Protein AF-A0A0B1NZA9-F1 (afdb_monomer_lite)

Organism: Uncinula necator (NCBI:txid52586)

Structure (mmCIF, N/CA/C/O backbone):
data_AF-A0A0B1NZA9-F1
#
_entry.id   AF-A0A0B1NZA9-F1
#
loop_
_atom_site.group_PDB
_atom_site.id
_atom_site.type_symbol
_atom_site.label_atom_id
_atom_site.label_alt_id
_atom_site.label_comp_id
_atom_site.label_asym_id
_atom_site.label_entity_id
_atom_site.label_seq_id
_atom_site.pdbx_PDB_ins_code
_atom_site.Cartn_x
_atom_site.Cartn_y
_atom_site.Cartn_z
_atom_site.occupancy
_atom_site.B_iso_or_equiv
_atom_site.auth_seq_id
_atom_site.auth_comp_id
_atom_site.auth_asym_id
_atom_site.auth_atom_id
_atom_site.pdbx_PDB_model_num
ATOM 1 N N . MET A 1 1 ? -17.553 8.153 -16.678 1.00 38.78 1 MET A N 1
ATOM 2 C CA . MET A 1 1 ? -16.500 8.214 -17.715 1.00 38.78 1 MET A CA 1
ATOM 3 C C . MET A 1 1 ? -15.177 7.854 -17.042 1.00 38.78 1 MET A C 1
ATOM 5 O O . MET A 1 1 ? -14.597 8.693 -16.371 1.00 38.78 1 MET A O 1
ATOM 9 N N . PHE A 1 2 ? -14.764 6.583 -17.078 1.00 38.44 2 PHE A N 1
ATOM 10 C CA . PHE A 1 2 ? -13.513 6.152 -16.441 1.00 38.44 2 PHE A CA 1
ATOM 11 C C . PHE A 1 2 ? -12.351 6.453 -17.389 1.00 38.44 2 PHE A C 1
ATOM 13 O O . PHE A 1 2 ? -12.259 5.856 -18.462 1.00 38.44 2 PHE A O 1
ATOM 20 N N . LEU A 1 3 ? -11.481 7.394 -17.015 1.00 40.50 3 LEU A N 1
ATOM 21 C CA . LEU A 1 3 ? -10.228 7.644 -17.723 1.00 40.50 3 LEU A CA 1
ATOM 22 C C . LEU A 1 3 ? -9.367 6.379 -17.617 1.00 40.50 3 LEU A C 1
ATOM 24 O O . LEU A 1 3 ? -8.750 6.119 -16.586 1.00 40.50 3 LEU A O 1
ATOM 28 N N . ARG A 1 4 ? -9.338 5.568 -18.682 1.00 42.44 4 ARG A N 1
ATOM 29 C CA . ARG A 1 4 ? -8.320 4.528 -18.858 1.00 42.44 4 ARG A CA 1
ATOM 30 C C . ARG A 1 4 ? -6.988 5.241 -19.053 1.00 42.44 4 ARG A C 1
ATOM 32 O O . ARG A 1 4 ? -6.626 5.579 -20.177 1.00 42.44 4 ARG A O 1
ATOM 39 N N . ILE A 1 5 ? -6.284 5.495 -17.954 1.00 49.34 5 ILE A N 1
ATOM 40 C CA . ILE A 1 5 ? -4.896 5.946 -17.980 1.00 49.34 5 ILE A CA 1
ATOM 41 C C . ILE A 1 5 ? -4.103 4.801 -18.614 1.00 49.34 5 ILE A C 1
ATOM 43 O O . ILE A 1 5 ? -3.803 3.797 -17.970 1.00 49.34 5 ILE A O 1
ATOM 47 N N . ARG A 1 6 ? -3.835 4.904 -19.919 1.00 46.88 6 ARG A N 1
ATOM 48 C CA . ARG A 1 6 ? -2.904 4.011 -20.603 1.00 46.88 6 ARG A CA 1
ATOM 49 C C . ARG A 1 6 ? -1.506 4.420 -20.160 1.00 46.88 6 ARG A C 1
ATOM 51 O O . ARG A 1 6 ? -0.883 5.270 -20.787 1.00 46.88 6 ARG A O 1
ATOM 58 N N . LEU A 1 7 ? -1.041 3.844 -19.052 1.00 55.03 7 LEU A N 1
ATOM 59 C CA . LEU A 1 7 ? 0.384 3.842 -18.740 1.00 55.03 7 LEU A CA 1
ATOM 60 C C . LEU A 1 7 ? 1.122 3.271 -19.964 1.00 55.03 7 LEU A C 1
ATOM 62 O O . LEU A 1 7 ? 0.642 2.279 -20.525 1.00 55.03 7 LEU A O 1
ATOM 66 N N . PRO A 1 8 ? 2.233 3.879 -20.414 1.00 51.06 8 PRO A N 1
ATOM 67 C CA . PRO A 1 8 ? 3.028 3.355 -21.518 1.00 51.06 8 PRO A CA 1
ATOM 68 C C . PRO A 1 8 ? 3.387 1.888 -21.240 1.00 51.06 8 PRO A C 1
ATOM 70 O O . PRO A 1 8 ? 4.223 1.591 -20.392 1.00 51.06 8 PRO A O 1
ATOM 73 N N . GLN A 1 9 ? 2.734 0.951 -21.933 1.00 53.03 9 GLN A N 1
ATOM 74 C CA . GLN A 1 9 ? 2.851 -0.493 -21.669 1.00 53.03 9 GLN A CA 1
ATOM 75 C C . GLN A 1 9 ? 4.196 -1.090 -22.122 1.00 53.03 9 GLN A C 1
ATOM 77 O O . GLN A 1 9 ? 4.374 -2.304 -22.106 1.00 53.03 9 GLN A O 1
ATOM 82 N N . HIS A 1 10 ? 5.143 -0.261 -22.563 1.00 45.56 10 HIS A N 1
ATOM 83 C CA . HIS A 1 10 ? 6.188 -0.713 -23.474 1.00 45.56 10 HIS A CA 1
ATOM 84 C C . HIS A 1 10 ? 7.533 -1.105 -22.864 1.00 45.56 10 HIS A C 1
ATOM 86 O O . HIS A 1 10 ? 8.393 -1.508 -23.637 1.00 45.56 10 HIS A O 1
ATOM 92 N N . ILE A 1 11 ? 7.766 -1.020 -21.546 1.00 53.03 11 ILE A N 1
ATOM 93 C CA . ILE A 1 11 ? 9.163 -1.135 -21.063 1.00 53.03 11 ILE A CA 1
ATOM 94 C C . ILE A 1 11 ? 9.415 -2.224 -20.009 1.00 53.03 11 ILE A C 1
ATOM 96 O O . ILE A 1 11 ? 10.538 -2.702 -19.917 1.00 53.03 11 ILE A O 1
ATOM 100 N N . PHE A 1 12 ? 8.421 -2.733 -19.276 1.00 53.41 12 PHE A N 1
ATOM 101 C CA . PHE A 1 12 ? 8.706 -3.731 -18.230 1.00 53.41 12 PHE A CA 1
ATOM 102 C C . PHE A 1 12 ? 7.659 -4.836 -18.211 1.00 53.41 12 PHE A C 1
ATOM 104 O O . PHE A 1 12 ? 6.758 -4.850 -17.377 1.00 53.41 12 PHE A O 1
ATOM 111 N N . ARG A 1 13 ? 7.772 -5.772 -19.158 1.00 55.62 13 ARG A N 1
ATOM 112 C CA . ARG A 1 13 ? 7.016 -7.026 -19.119 1.00 55.62 13 ARG A CA 1
ATOM 113 C C . ARG A 1 13 ? 7.671 -7.935 -18.077 1.00 55.62 13 ARG A C 1
ATOM 115 O O . ARG A 1 13 ? 8.438 -8.827 -18.417 1.00 55.62 13 ARG A O 1
ATOM 122 N N . VAL A 1 14 ? 7.438 -7.642 -16.801 1.00 60.47 14 VAL A N 1
ATOM 123 C CA . VAL A 1 14 ? 7.862 -8.524 -15.713 1.00 60.47 14 VAL A CA 1
ATOM 124 C C . VAL A 1 14 ? 7.039 -9.806 -15.825 1.00 60.47 14 VAL A C 1
ATOM 126 O O . VAL A 1 14 ? 5.811 -9.748 -15.864 1.00 60.47 14 VAL A O 1
ATOM 129 N N . SER A 1 15 ? 7.702 -10.960 -15.900 1.00 66.06 15 SER A N 1
ATOM 130 C CA . SER A 1 15 ? 7.058 -12.281 -15.946 1.00 66.06 15 SER A CA 1
ATOM 131 C C . SER A 1 15 ? 6.589 -12.729 -14.553 1.00 66.06 15 SER A C 1
ATOM 133 O O . SER A 1 15 ? 6.825 -13.866 -14.148 1.00 66.06 15 SER A O 1
ATOM 135 N N . ALA A 1 16 ? 5.972 -11.824 -13.797 1.00 72.81 16 ALA A N 1
ATOM 136 C CA . ALA A 1 16 ? 5.477 -12.117 -12.462 1.00 72.81 16 ALA A CA 1
ATOM 137 C C . ALA A 1 16 ? 4.044 -12.680 -12.522 1.00 72.81 16 ALA A C 1
ATOM 139 O O . ALA A 1 16 ? 3.272 -12.311 -13.416 1.00 72.81 16 ALA A O 1
ATOM 140 N N . PRO A 1 17 ? 3.669 -13.566 -11.582 1.00 79.38 17 PRO A N 1
ATOM 141 C CA . PRO A 1 17 ? 2.307 -14.039 -11.410 1.00 79.38 17 PRO A CA 1
ATOM 142 C C . PRO A 1 17 ? 1.325 -12.871 -11.280 1.00 79.38 17 PRO A C 1
ATOM 144 O O . PRO A 1 17 ? 1.615 -11.908 -10.567 1.00 79.38 17 PRO A O 1
ATOM 147 N N . PRO A 1 18 ? 0.153 -12.945 -11.928 1.00 81.19 18 PRO A N 1
ATOM 148 C CA . PRO A 1 18 ? -0.850 -11.900 -11.811 1.00 81.19 18 PRO A CA 1
ATOM 149 C C . PRO A 1 18 ? -1.317 -11.783 -10.357 1.00 81.19 18 PRO A C 1
ATOM 151 O O . PRO A 1 18 ? -1.727 -12.769 -9.745 1.00 81.19 18 PRO A O 1
ATOM 154 N N . MET A 1 19 ? -1.282 -10.567 -9.817 1.00 90.44 19 MET A N 1
ATOM 155 C CA . MET A 1 19 ? -1.807 -10.252 -8.489 1.00 90.44 19 MET A CA 1
ATOM 156 C C . MET A 1 19 ? -3.128 -9.487 -8.613 1.00 90.44 19 MET A C 1
ATOM 158 O O . MET A 1 19 ? -3.329 -8.722 -9.561 1.00 90.44 19 MET A O 1
ATOM 162 N N . LEU A 1 20 ? -4.041 -9.684 -7.658 1.00 91.81 20 LEU A N 1
ATOM 163 C CA . LEU A 1 20 ? -5.288 -8.926 -7.613 1.00 91.81 20 LEU A CA 1
ATOM 164 C C . LEU A 1 20 ? -4.980 -7.438 -7.354 1.00 91.81 20 LEU A C 1
ATOM 166 O O . LEU A 1 20 ? -4.254 -7.137 -6.403 1.00 91.81 20 LEU A O 1
ATOM 170 N N . PRO A 1 21 ? -5.530 -6.499 -8.148 1.00 94.94 21 PRO A N 1
ATOM 171 C CA . PRO A 1 21 ? -5.282 -5.086 -7.919 1.00 94.94 21 PRO A CA 1
ATOM 172 C C . PRO A 1 21 ? -5.820 -4.602 -6.568 1.00 94.94 21 PRO A C 1
ATOM 174 O O . PRO A 1 21 ? -6.957 -4.903 -6.204 1.00 94.94 21 PRO A O 1
ATOM 177 N N . TYR A 1 22 ? -5.037 -3.793 -5.856 1.00 95.44 22 TYR A N 1
ATOM 178 C CA . TYR A 1 22 ? -5.460 -3.187 -4.592 1.00 95.44 22 TYR A CA 1
ATOM 179 C C . TYR A 1 22 ? -6.478 -2.069 -4.824 1.00 95.44 22 TYR A C 1
ATOM 181 O O . TYR A 1 22 ? -6.191 -1.085 -5.506 1.00 95.44 22 TYR A O 1
ATOM 189 N N . ASP A 1 23 ? -7.671 -2.187 -4.247 1.00 92.75 23 ASP A N 1
ATOM 190 C CA . ASP A 1 23 ? -8.763 -1.232 -4.471 1.00 92.75 23 ASP A CA 1
ATOM 191 C C . ASP A 1 23 ? -8.652 0.055 -3.631 1.00 92.75 23 ASP A C 1
ATOM 193 O O . ASP A 1 23 ? -9.375 1.019 -3.895 1.00 92.75 23 ASP A O 1
ATOM 197 N N . GLY A 1 24 ? -7.719 0.112 -2.673 1.00 91.38 24 GLY A N 1
ATOM 198 C CA . GLY A 1 24 ? -7.493 1.280 -1.821 1.00 91.38 24 GLY A CA 1
ATOM 199 C C . GLY A 1 24 ? -8.233 1.251 -0.481 1.00 91.38 24 GLY A C 1
ATOM 200 O O . GLY A 1 24 ? -8.306 2.300 0.174 1.00 91.38 24 GLY A O 1
ATOM 201 N N . LYS A 1 25 ? -8.819 0.111 -0.091 1.00 90.06 25 LYS A N 1
ATOM 202 C CA . LYS A 1 25 ? -9.505 -0.060 1.198 1.00 90.06 25 LYS A CA 1
ATOM 203 C C . LYS A 1 25 ? -8.547 -0.531 2.291 1.00 90.06 25 LYS A C 1
ATOM 205 O O . LYS A 1 25 ? -7.682 -1.364 2.076 1.00 90.06 25 LYS A O 1
ATOM 210 N N . ALA A 1 26 ? -8.759 -0.065 3.51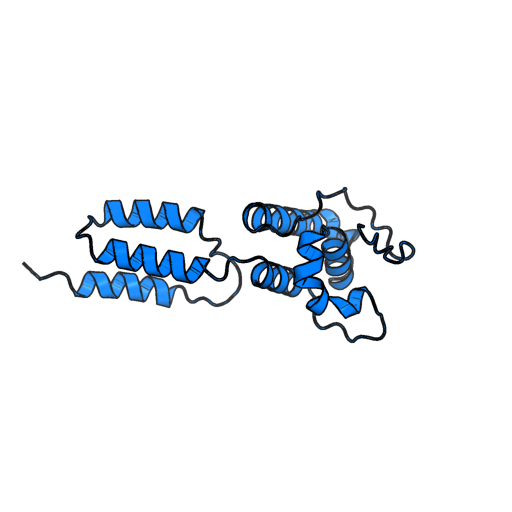8 1.00 87.69 26 ALA A N 1
ATOM 211 C CA . ALA A 1 26 ? -7.946 -0.512 4.649 1.00 87.69 26 ALA A CA 1
ATOM 212 C C . ALA A 1 26 ? -8.075 -2.030 4.909 1.00 87.69 26 ALA A C 1
ATOM 214 O O . ALA A 1 26 ? -7.090 -2.680 5.246 1.00 87.69 26 ALA A O 1
ATOM 215 N N . SER A 1 27 ? -9.260 -2.613 4.683 1.00 86.44 27 SER A N 1
ATOM 216 C CA . SER A 1 27 ? -9.555 -4.015 5.019 1.00 86.44 27 SER A CA 1
ATOM 217 C C . SER A 1 27 ? -8.746 -5.055 4.236 1.00 86.44 27 SER A C 1
ATOM 219 O O . SER A 1 27 ? -8.555 -6.162 4.725 1.00 86.44 27 SER A O 1
ATOM 221 N N . ASN A 1 28 ? -8.258 -4.730 3.035 1.00 90.38 28 ASN A N 1
ATOM 222 C CA . ASN A 1 28 ? -7.439 -5.629 2.209 1.00 90.38 28 ASN A CA 1
ATOM 223 C C . ASN A 1 28 ? -5.981 -5.161 2.062 1.00 90.38 28 ASN A C 1
ATOM 225 O O . ASN A 1 28 ? -5.184 -5.859 1.431 1.00 90.38 28 ASN A O 1
ATOM 229 N N . LEU A 1 29 ? -5.608 -4.029 2.672 1.00 90.50 29 LEU A N 1
ATOM 230 C CA . LEU A 1 29 ? -4.251 -3.482 2.624 1.00 90.50 29 LEU A CA 1
ATOM 231 C C . LEU A 1 29 ? -3.217 -4.483 3.149 1.00 90.50 29 LEU A C 1
ATOM 233 O O . LEU A 1 29 ? -2.191 -4.703 2.511 1.00 90.50 29 LEU A O 1
ATOM 237 N N . ARG A 1 30 ? -3.492 -5.115 4.298 1.00 88.75 30 ARG A N 1
ATOM 238 C CA . ARG A 1 30 ? -2.574 -6.081 4.919 1.00 88.75 30 ARG A CA 1
ATOM 239 C C . ARG A 1 30 ? -2.292 -7.255 3.986 1.00 88.75 30 ARG A C 1
ATOM 241 O O . ARG A 1 30 ? -1.134 -7.552 3.712 1.00 88.75 30 ARG A O 1
ATOM 248 N N . THR A 1 31 ? -3.348 -7.881 3.471 1.00 91.75 31 THR A N 1
ATOM 249 C CA . THR A 1 31 ? -3.243 -9.015 2.547 1.00 91.75 31 THR A CA 1
ATOM 250 C C . THR A 1 31 ? -2.451 -8.639 1.300 1.00 91.75 31 THR A C 1
ATOM 252 O O . THR A 1 31 ? -1.559 -9.385 0.907 1.00 91.75 31 THR A O 1
ATOM 255 N N . PHE A 1 32 ? -2.717 -7.466 0.722 1.00 94.62 32 PHE A N 1
ATOM 256 C CA . PHE A 1 32 ? -1.978 -6.964 -0.434 1.00 94.62 32 PHE A CA 1
ATOM 257 C C . PHE A 1 32 ? -0.482 -6.771 -0.138 1.00 94.62 32 PHE A C 1
ATOM 259 O O . PHE A 1 32 ? 0.363 -7.250 -0.893 1.00 94.62 32 PHE A O 1
ATOM 266 N N . CYS A 1 33 ? -0.138 -6.122 0.980 1.00 94.12 33 CYS A N 1
ATOM 267 C CA . CYS A 1 33 ? 1.254 -5.917 1.388 1.00 94.12 33 CYS A CA 1
ATOM 268 C C . CYS A 1 33 ? 1.992 -7.248 1.602 1.00 94.12 33 CYS A C 1
ATOM 270 O O . CYS A 1 33 ? 3.110 -7.407 1.116 1.00 94.12 33 CYS A O 1
ATOM 272 N N . SER A 1 34 ? 1.367 -8.216 2.282 1.00 93.50 34 SER A N 1
ATOM 273 C CA . SER A 1 34 ? 1.956 -9.543 2.497 1.00 93.50 34 SER A CA 1
ATOM 274 C C . SER A 1 34 ? 2.163 -10.302 1.185 1.00 93.50 34 SER A C 1
ATOM 276 O O . SER A 1 34 ? 3.218 -10.895 0.987 1.00 93.50 34 SER A O 1
ATOM 278 N N . GLN A 1 35 ? 1.196 -10.249 0.264 1.00 94.94 35 GLN A N 1
ATOM 279 C CA . GLN A 1 35 ? 1.326 -10.882 -1.052 1.00 94.94 35 GLN A CA 1
ATOM 280 C C . GLN A 1 35 ? 2.482 -10.287 -1.864 1.00 94.94 35 GLN A C 1
ATOM 282 O O . GLN A 1 35 ? 3.245 -11.043 -2.462 1.00 94.94 35 GLN A O 1
ATOM 287 N N . LEU A 1 36 ? 2.656 -8.960 -1.847 1.00 94.75 36 LEU A N 1
ATOM 288 C CA . LEU A 1 36 ? 3.786 -8.301 -2.507 1.00 94.75 36 LEU A CA 1
ATOM 289 C C . LEU A 1 36 ? 5.133 -8.728 -1.923 1.00 94.75 36 LEU A C 1
ATOM 291 O O . LEU A 1 36 ? 6.050 -9.041 -2.678 1.00 94.75 36 LEU A O 1
ATOM 295 N N . LEU A 1 37 ? 5.263 -8.721 -0.595 1.00 95.06 37 LEU A N 1
ATOM 296 C CA . LEU A 1 37 ? 6.521 -9.070 0.066 1.00 95.06 37 LEU A CA 1
ATOM 297 C C . LEU A 1 37 ? 6.905 -10.526 -0.197 1.00 95.06 37 LEU A C 1
ATOM 299 O O . LEU A 1 37 ? 8.036 -10.778 -0.607 1.00 95.06 37 LEU A O 1
ATOM 303 N N . ASN A 1 38 ? 5.950 -11.449 -0.061 1.00 94.19 38 ASN A N 1
ATOM 304 C CA . ASN A 1 38 ? 6.173 -12.860 -0.370 1.00 94.19 38 ASN A CA 1
ATOM 305 C C . ASN A 1 38 ? 6.578 -13.039 -1.839 1.00 94.19 38 ASN A C 1
ATOM 307 O O . ASN A 1 38 ? 7.555 -13.719 -2.132 1.00 94.19 38 ASN A O 1
ATOM 311 N N . LEU A 1 39 ? 5.901 -12.352 -2.766 1.00 94.00 39 LEU A N 1
ATOM 312 C CA . LEU A 1 39 ? 6.240 -12.407 -4.186 1.00 94.00 39 LEU A CA 1
ATOM 313 C C . LEU A 1 39 ? 7.677 -11.942 -4.463 1.00 9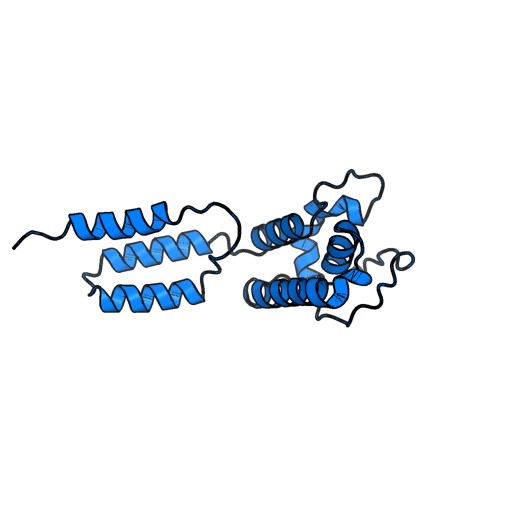4.00 39 LEU A C 1
ATOM 315 O O . LEU A 1 39 ? 8.390 -12.577 -5.238 1.00 94.00 39 LEU A O 1
ATOM 319 N N . PHE A 1 40 ? 8.110 -10.832 -3.862 1.00 93.94 40 PHE A N 1
ATOM 320 C CA . PHE A 1 40 ? 9.470 -10.329 -4.065 1.00 93.94 40 PHE A CA 1
ATOM 321 C C . PHE A 1 40 ? 10.531 -11.211 -3.416 1.00 93.94 40 PHE A C 1
ATOM 323 O O . PHE A 1 40 ? 11.640 -11.280 -3.940 1.00 93.94 40 PHE A O 1
ATOM 330 N N . GLN A 1 41 ? 10.198 -11.874 -2.310 1.00 92.50 41 GLN A N 1
ATOM 331 C CA . GLN A 1 41 ? 11.076 -12.838 -1.659 1.00 92.50 41 GLN A CA 1
ATOM 332 C C . GLN A 1 41 ? 11.245 -14.102 -2.513 1.00 92.50 41 GLN A C 1
ATOM 334 O O . GLN A 1 41 ? 12.367 -14.563 -2.707 1.00 92.50 41 GLN A O 1
ATOM 339 N N . ASP A 1 42 ? 10.153 -14.614 -3.084 1.00 90.44 42 ASP A N 1
ATOM 340 C CA . ASP A 1 42 ? 10.164 -15.834 -3.897 1.00 90.44 42 ASP A CA 1
ATOM 341 C C . ASP A 1 42 ? 10.740 -15.612 -5.309 1.00 90.44 42 ASP A C 1
ATOM 343 O O . ASP A 1 42 ? 11.204 -16.554 -5.952 1.00 90.44 42 ASP A O 1
ATOM 347 N N . GLN A 1 43 ? 10.709 -14.374 -5.821 1.00 88.00 43 GLN A N 1
ATOM 348 C CA . GLN A 1 43 ? 11.081 -14.042 -7.205 1.00 88.00 43 GLN A CA 1
ATOM 349 C C . GLN A 1 43 ? 12.170 -12.973 -7.326 1.00 88.00 43 GLN A C 1
ATOM 351 O O . GLN A 1 43 ? 12.144 -12.174 -8.264 1.00 88.00 43 GLN A O 1
ATOM 356 N N . ASP A 1 44 ? 13.150 -12.956 -6.425 1.00 84.69 44 ASP A N 1
ATOM 357 C CA . ASP A 1 44 ? 14.170 -11.898 -6.388 1.00 84.69 44 ASP A CA 1
ATOM 358 C C . ASP A 1 44 ? 14.924 -11.730 -7.731 1.00 84.69 44 ASP A C 1
ATOM 360 O O . ASP A 1 44 ? 15.201 -10.614 -8.166 1.00 84.69 44 ASP A O 1
ATOM 364 N N . VAL A 1 45 ? 15.117 -12.821 -8.489 1.00 87.88 45 VAL A N 1
ATOM 365 C CA . VAL A 1 45 ? 15.729 -12.804 -9.838 1.00 87.88 45 VAL A CA 1
ATOM 366 C C . VAL A 1 45 ? 14.897 -12.015 -10.864 1.00 87.88 45 VAL A C 1
ATOM 368 O O . VAL A 1 45 ? 15.454 -11.387 -11.764 1.00 87.88 45 VAL A O 1
ATOM 371 N N . SER A 1 46 ? 13.566 -12.009 -10.734 1.00 88.88 46 SER A N 1
ATOM 372 C CA . SER A 1 46 ? 12.663 -11.258 -11.625 1.00 88.88 46 SER A CA 1
ATOM 373 C C . SER A 1 46 ? 12.625 -9.763 -11.303 1.00 88.88 46 SER A C 1
ATOM 375 O O . SER A 1 46 ? 12.191 -8.960 -12.132 1.00 88.88 46 SER A O 1
ATOM 377 N N . PHE A 1 47 ? 13.095 -9.384 -10.113 1.00 90.94 47 PHE A N 1
ATOM 378 C CA . PHE A 1 47 ? 13.086 -8.017 -9.610 1.00 90.94 47 PHE A CA 1
ATOM 379 C C . PHE A 1 47 ? 14.484 -7.592 -9.146 1.00 90.94 47 PHE A C 1
ATOM 381 O O . PHE A 1 47 ? 14.687 -7.316 -7.962 1.00 90.94 47 PHE A O 1
ATOM 388 N N . PRO A 1 48 ? 15.448 -7.456 -10.075 1.00 89.56 48 PRO A N 1
ATOM 389 C CA . PRO A 1 48 ? 16.861 -7.268 -9.740 1.00 89.56 48 PRO A CA 1
ATOM 390 C C . PRO A 1 48 ? 17.164 -5.942 -9.025 1.00 89.56 48 PRO A C 1
ATOM 392 O O . PRO A 1 48 ? 18.285 -5.710 -8.585 1.00 89.56 48 PRO A O 1
ATOM 395 N N . THR A 1 49 ? 16.194 -5.024 -8.953 1.00 93.75 49 THR A N 1
ATOM 396 C CA . THR A 1 49 ? 16.362 -3.711 -8.323 1.00 93.75 49 THR A CA 1
ATOM 397 C C . THR A 1 49 ? 15.132 -3.321 -7.512 1.00 93.75 49 THR A C 1
ATOM 399 O O . THR A 1 49 ? 13.996 -3.583 -7.914 1.00 93.75 49 THR A O 1
ATOM 402 N N . GLU A 1 50 ? 15.335 -2.577 -6.427 1.00 94.38 50 GLU A N 1
ATOM 403 C CA . GLU A 1 50 ? 14.246 -2.005 -5.623 1.00 94.38 50 GLU A CA 1
ATOM 404 C C . GLU A 1 50 ? 13.255 -1.181 -6.460 1.00 94.38 50 GLU A C 1
ATOM 406 O O . GLU A 1 50 ? 12.040 -1.285 -6.292 1.00 94.38 50 GLU A O 1
ATOM 411 N N . ILE A 1 51 ? 13.746 -0.411 -7.437 1.00 92.81 51 ILE A N 1
ATOM 412 C CA . ILE A 1 51 ? 12.870 0.388 -8.301 1.00 92.81 51 ILE A CA 1
ATOM 413 C C . ILE A 1 51 ? 11.984 -0.487 -9.201 1.00 92.81 51 ILE A C 1
ATOM 415 O O . ILE A 1 51 ? 10.858 -0.097 -9.509 1.00 92.81 51 ILE A O 1
ATOM 419 N N . SER A 1 52 ? 12.450 -1.678 -9.600 1.00 92.06 52 SER A N 1
ATOM 420 C CA . SER A 1 52 ? 11.622 -2.636 -10.342 1.00 92.06 52 SER A CA 1
ATOM 421 C C . SER A 1 52 ? 10.497 -3.208 -9.473 1.00 92.06 52 SER A C 1
ATOM 423 O O . SER A 1 52 ? 9.360 -3.275 -9.943 1.00 92.06 52 SER A O 1
ATOM 425 N N . LYS A 1 53 ? 10.769 -3.485 -8.186 1.00 94.56 53 LYS A N 1
ATOM 426 C CA . LYS A 1 53 ? 9.758 -3.887 -7.189 1.00 94.56 53 LYS A CA 1
ATOM 427 C C . LYS A 1 53 ? 8.707 -2.791 -7.006 1.00 94.56 53 LYS A C 1
ATOM 429 O O . LYS A 1 53 ? 7.512 -3.048 -7.126 1.00 94.56 53 LYS A O 1
ATOM 434 N N . VAL A 1 54 ? 9.145 -1.542 -6.824 1.00 94.81 54 VAL A N 1
ATOM 435 C CA . VAL A 1 54 ? 8.258 -0.371 -6.687 1.00 94.81 54 VAL A CA 1
ATOM 436 C C . VAL A 1 54 ? 7.376 -0.171 -7.924 1.00 94.81 54 VAL A C 1
ATOM 438 O O . VAL A 1 54 ? 6.174 0.057 -7.794 1.00 94.81 54 VAL A O 1
ATOM 441 N N . ARG A 1 55 ? 7.938 -0.281 -9.134 1.00 92.88 55 ARG A N 1
ATOM 442 C CA . ARG A 1 55 ? 7.172 -0.155 -10.387 1.00 92.88 55 ARG A CA 1
ATOM 443 C C . ARG A 1 55 ? 6.107 -1.236 -10.514 1.00 92.88 55 ARG A C 1
ATOM 445 O O . ARG A 1 55 ? 4.979 -0.923 -10.883 1.00 92.88 55 ARG A O 1
ATOM 452 N N . TYR A 1 56 ? 6.454 -2.478 -10.193 1.00 93.81 56 TYR A N 1
ATOM 453 C CA . TYR A 1 56 ? 5.503 -3.583 -10.217 1.00 93.81 56 TYR A CA 1
ATOM 454 C C . TYR A 1 56 ? 4.390 -3.403 -9.180 1.00 93.81 56 TYR A C 1
ATOM 456 O O . TYR A 1 56 ? 3.210 -3.497 -9.515 1.00 93.81 56 TYR A O 1
ATOM 464 N N . ALA A 1 57 ? 4.745 -3.048 -7.943 1.00 95.44 57 ALA A N 1
ATOM 465 C CA . ALA A 1 57 ? 3.773 -2.759 -6.895 1.00 95.44 57 ALA A CA 1
ATOM 466 C C . ALA A 1 57 ? 2.811 -1.630 -7.308 1.00 95.44 57 ALA A C 1
ATOM 468 O O . ALA A 1 57 ? 1.605 -1.756 -7.109 1.00 95.44 57 ALA A O 1
ATOM 469 N N . TYR A 1 58 ? 3.318 -0.575 -7.961 1.00 94.50 58 TYR A N 1
ATOM 470 C CA . TYR A 1 58 ? 2.500 0.516 -8.501 1.00 94.50 58 TYR A CA 1
ATOM 471 C C . TYR A 1 58 ? 1.523 0.053 -9.593 1.00 94.50 58 TYR A C 1
ATOM 473 O O . TYR A 1 58 ? 0.377 0.493 -9.622 1.00 94.50 58 TYR A O 1
ATOM 481 N N . GLN A 1 59 ? 1.939 -0.864 -10.473 1.00 93.19 59 GLN A N 1
ATOM 482 C CA . GLN A 1 59 ? 1.065 -1.446 -11.504 1.00 93.19 59 GLN A CA 1
ATOM 483 C C . GLN A 1 59 ? -0.054 -2.312 -10.917 1.00 93.19 59 GLN A C 1
ATOM 485 O O . GLN A 1 59 ? -1.112 -2.446 -11.531 1.00 93.19 59 GLN A O 1
ATOM 490 N N . CYS A 1 60 ? 0.159 -2.868 -9.726 1.00 95.12 60 CYS A N 1
ATOM 491 C CA . CYS A 1 60 ? -0.837 -3.657 -9.011 1.00 95.12 60 CYS A CA 1
ATOM 492 C C . CYS A 1 60 ? -1.848 -2.793 -8.238 1.00 95.12 60 CYS A C 1
ATOM 494 O O . CYS A 1 60 ? -2.673 -3.321 -7.495 1.00 95.12 60 CYS A O 1
ATOM 496 N N . LEU A 1 61 ? -1.808 -1.468 -8.378 1.00 94.69 61 LEU A N 1
ATOM 497 C CA . LEU A 1 61 ? -2.779 -0.584 -7.747 1.00 94.69 61 LEU A CA 1
ATOM 498 C C . LEU A 1 61 ? -4.015 -0.429 -8.628 1.00 94.69 61 LEU A C 1
ATOM 500 O O . LEU A 1 61 ? -3.944 -0.073 -9.804 1.00 94.69 61 LEU A O 1
ATOM 504 N N . GLY A 1 62 ? -5.178 -0.650 -8.028 1.00 94.25 62 GLY A N 1
ATOM 505 C CA . GLY A 1 62 ? -6.457 -0.332 -8.635 1.00 94.25 62 GLY A CA 1
ATOM 506 C C . GLY A 1 62 ? -6.715 1.182 -8.684 1.00 94.25 62 GLY A C 1
ATOM 507 O O . GLY A 1 62 ? -6.042 1.970 -8.012 1.00 94.25 62 GLY A O 1
ATOM 508 N N . PRO A 1 63 ? -7.740 1.619 -9.439 1.00 91.75 63 PRO A N 1
ATOM 509 C CA . PRO A 1 63 ? -8.049 3.040 -9.618 1.00 91.75 63 PRO A CA 1
ATOM 510 C C . PRO A 1 63 ? -8.281 3.809 -8.308 1.00 91.75 63 PRO A C 1
ATOM 512 O O . PRO A 1 63 ? -7.866 4.961 -8.194 1.00 91.75 63 PRO A O 1
ATOM 515 N N . GLY A 1 64 ? -8.923 3.174 -7.319 1.00 90.62 64 GLY A N 1
ATOM 516 C CA . GLY A 1 64 ? -9.201 3.788 -6.017 1.00 90.62 64 GLY A CA 1
ATOM 517 C C . GLY A 1 64 ? -7.934 4.076 -5.212 1.00 90.62 64 GLY A C 1
ATOM 518 O O . GLY A 1 64 ? -7.782 5.172 -4.676 1.00 90.62 64 GLY A O 1
ATOM 519 N N . ALA A 1 65 ? -6.989 3.132 -5.190 1.00 93.06 65 ALA A N 1
ATOM 520 C CA . ALA A 1 65 ? -5.693 3.317 -4.544 1.00 93.06 65 ALA A CA 1
ATOM 521 C C . ALA A 1 65 ? -4.844 4.374 -5.265 1.00 93.06 65 ALA A C 1
ATOM 523 O O . ALA A 1 65 ? -4.285 5.261 -4.619 1.00 93.06 65 ALA A O 1
ATOM 524 N N . LEU A 1 66 ? -4.798 4.324 -6.603 1.00 92.94 66 LEU A N 1
ATOM 525 C CA . LEU A 1 66 ? -4.050 5.289 -7.412 1.00 92.94 66 LEU A CA 1
ATOM 526 C C . LEU A 1 66 ? -4.493 6.728 -7.138 1.00 92.94 66 LEU A C 1
ATOM 528 O O . LEU A 1 66 ? -3.643 7.599 -6.990 1.00 92.94 66 LEU A O 1
ATOM 532 N N . LEU A 1 67 ? -5.797 6.987 -7.012 1.00 90.62 67 LEU A N 1
ATOM 533 C CA . LEU A 1 67 ? -6.304 8.333 -6.728 1.00 90.62 67 LEU A CA 1
ATOM 534 C C . LEU A 1 67 ? -5.709 8.927 -5.439 1.00 90.62 67 LEU A C 1
ATOM 536 O O . LEU A 1 67 ? -5.416 10.119 -5.402 1.00 90.62 67 LEU A O 1
ATOM 540 N N . LYS A 1 68 ? -5.49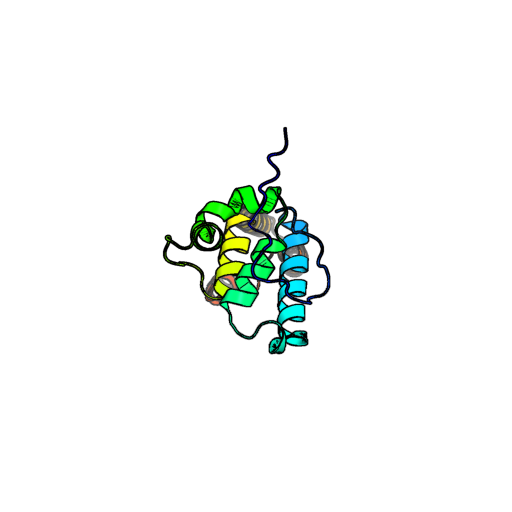7 8.094 -4.414 1.00 90.12 68 LYS A N 1
ATOM 541 C CA . LYS A 1 68 ? -4.944 8.517 -3.122 1.00 90.12 68 LYS A CA 1
ATOM 542 C C . LYS A 1 68 ? -3.440 8.765 -3.195 1.00 90.12 68 LYS A C 1
ATOM 544 O O . LYS A 1 68 ? -2.958 9.779 -2.709 1.00 90.12 68 LYS A O 1
ATOM 549 N N . ILE A 1 69 ? -2.694 7.859 -3.829 1.00 90.50 69 ILE A N 1
ATOM 550 C CA . ILE A 1 69 ? -1.231 7.844 -3.683 1.00 90.50 69 ILE A CA 1
ATOM 551 C C . ILE A 1 69 ? -0.455 8.434 -4.864 1.00 90.50 69 ILE A C 1
ATOM 553 O O . ILE A 1 69 ? 0.751 8.647 -4.757 1.00 90.50 69 ILE A O 1
ATOM 557 N N . ARG A 1 70 ? -1.106 8.717 -5.999 1.00 90.06 70 ARG A N 1
ATOM 558 C CA . ARG A 1 70 ? -0.444 9.135 -7.252 1.00 90.06 70 ARG A CA 1
ATOM 559 C C . ARG A 1 70 ? 0.481 10.345 -7.104 1.00 90.06 70 ARG A C 1
ATOM 561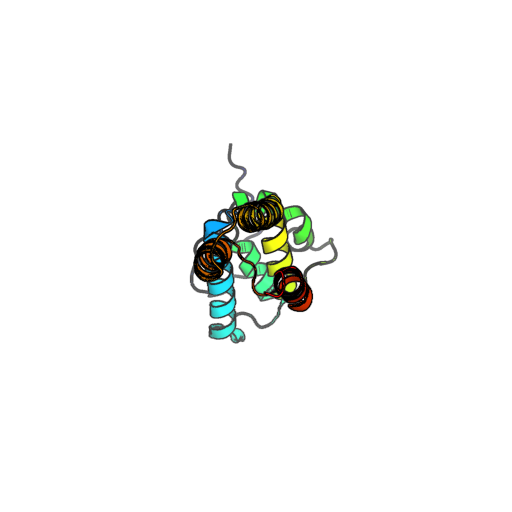 O O . ARG A 1 70 ? 1.487 10.437 -7.804 1.00 90.06 70 ARG A O 1
ATOM 568 N N . THR A 1 71 ? 0.185 11.271 -6.194 1.00 88.31 71 THR A N 1
ATOM 569 C CA . THR A 1 71 ? 1.032 12.448 -5.922 1.00 88.31 71 THR A CA 1
ATOM 570 C C . THR A 1 71 ? 2.434 12.069 -5.439 1.00 88.31 71 THR A C 1
ATOM 572 O O . THR A 1 71 ? 3.396 12.753 -5.790 1.00 88.31 71 THR A O 1
ATOM 575 N N . HIS A 1 72 ? 2.568 10.954 -4.717 1.00 87.69 72 HIS A N 1
ATOM 576 C CA . HIS A 1 72 ? 3.842 10.438 -4.208 1.00 87.69 72 HIS A CA 1
ATOM 577 C C . HIS A 1 72 ? 4.670 9.716 -5.277 1.00 87.69 72 HIS A C 1
ATOM 579 O O . HIS A 1 72 ? 5.895 9.649 -5.169 1.00 87.69 72 HIS A O 1
ATOM 585 N N . PHE A 1 73 ? 4.015 9.225 -6.333 1.00 87.19 73 PHE A N 1
ATOM 586 C CA . PHE A 1 73 ? 4.603 8.337 -7.342 1.00 87.19 73 PHE A CA 1
ATOM 587 C C . PHE A 1 73 ? 4.675 8.942 -8.746 1.00 87.19 73 PHE A C 1
ATOM 589 O O . PHE A 1 73 ? 4.909 8.218 -9.712 1.00 87.19 73 PHE A O 1
ATOM 596 N N . ARG A 1 74 ? 4.544 10.269 -8.888 1.00 87.88 74 ARG A N 1
ATOM 597 C CA . ARG A 1 74 ? 4.642 10.946 -10.198 1.00 87.88 74 ARG A CA 1
ATOM 598 C C . ARG A 1 74 ? 5.912 10.596 -10.978 1.00 87.88 74 ARG A C 1
ATOM 600 O O . ARG A 1 74 ? 5.854 10.498 -12.194 1.00 87.88 74 ARG A O 1
ATOM 607 N N . CYS A 1 75 ? 7.024 10.340 -10.293 1.00 87.00 75 CYS A N 1
ATOM 608 C CA . CYS A 1 75 ? 8.286 9.911 -10.907 1.00 87.00 75 CYS A CA 1
ATOM 609 C C . CYS A 1 75 ? 8.220 8.558 -11.639 1.00 87.00 75 CYS A C 1
ATOM 611 O O . CYS A 1 75 ? 9.139 8.216 -12.377 1.00 87.00 75 CYS A O 1
ATOM 613 N N . LEU A 1 76 ? 7.177 7.754 -11.409 1.00 86.75 76 LEU A N 1
ATOM 614 C CA . LEU A 1 76 ? 6.934 6.509 -12.142 1.00 86.75 76 LEU A CA 1
ATOM 615 C C . LEU A 1 76 ? 6.154 6.744 -13.443 1.00 86.75 76 LEU A C 1
ATOM 617 O O . LEU A 1 76 ? 6.207 5.904 -14.338 1.00 86.75 76 LEU A O 1
ATOM 621 N N . GLU A 1 77 ? 5.444 7.869 -13.546 1.00 88.00 77 GLU A N 1
ATOM 622 C CA . GLU A 1 77 ? 4.691 8.278 -14.739 1.00 88.00 77 GLU A CA 1
ATOM 623 C C . GLU A 1 77 ? 5.510 9.222 -15.628 1.00 88.00 77 GLU A C 1
ATOM 625 O O . GLU A 1 77 ? 5.407 9.163 -16.851 1.00 88.00 77 GLU A O 1
ATOM 630 N N . ASP A 1 78 ? 6.331 10.070 -15.008 1.00 87.69 78 ASP A N 1
ATOM 631 C CA . ASP A 1 78 ? 7.137 11.096 -15.657 1.00 87.69 78 ASP A CA 1
ATOM 632 C C . ASP A 1 78 ? 8.625 10.930 -15.288 1.00 87.69 78 ASP A C 1
ATOM 634 O O . ASP A 1 78 ? 9.014 11.219 -14.150 1.00 87.69 78 ASP A O 1
ATOM 638 N N . PRO A 1 79 ? 9.476 10.496 -16.239 1.00 84.50 79 PRO A N 1
ATOM 639 C CA . PRO A 1 79 ? 10.914 10.344 -16.023 1.00 84.50 79 PRO A CA 1
ATOM 640 C C . PRO A 1 79 ? 11.649 11.646 -15.678 1.00 84.50 79 PRO A C 1
ATOM 642 O O . PRO A 1 79 ? 12.766 11.583 -15.170 1.00 84.50 79 PRO A O 1
ATOM 645 N N . SER A 1 80 ? 11.061 12.818 -15.956 1.00 90.06 80 SER A N 1
ATOM 646 C CA . SER A 1 80 ? 11.666 14.115 -15.627 1.00 90.06 80 SER A CA 1
ATOM 647 C C . SER A 1 80 ? 11.574 14.456 -14.133 1.00 90.06 80 SER A C 1
ATOM 649 O O . SER A 1 80 ? 12.321 15.299 -13.633 1.00 90.06 80 SER A O 1
ATOM 651 N N . VAL A 1 81 ? 10.694 13.775 -13.388 1.00 89.38 81 VAL A N 1
ATOM 652 C CA . VAL A 1 81 ? 10.496 13.996 -11.954 1.00 89.38 81 VAL A CA 1
ATOM 653 C C . VAL A 1 81 ? 11.447 13.112 -11.149 1.00 89.38 81 VAL A C 1
ATOM 655 O O . VAL A 1 81 ? 11.428 11.885 -11.249 1.00 89.38 81 VAL A O 1
ATOM 658 N N . ARG A 1 82 ? 12.245 13.727 -10.266 1.00 88.88 82 ARG A N 1
ATOM 659 C CA . ARG A 1 82 ? 13.166 12.993 -9.385 1.00 88.88 82 ARG A CA 1
ATOM 660 C C . ARG A 1 82 ? 12.398 12.013 -8.477 1.00 88.88 82 ARG A C 1
ATOM 662 O O . ARG A 1 82 ? 11.459 12.436 -7.795 1.00 88.88 82 ARG A O 1
ATOM 669 N N . PRO A 1 83 ? 12.806 10.733 -8.398 1.00 85.25 83 PRO A N 1
ATOM 670 C CA . PRO A 1 83 ? 12.118 9.759 -7.567 1.00 85.25 83 PRO A CA 1
ATOM 671 C C . PRO A 1 83 ? 12.334 10.033 -6.079 1.00 85.25 83 PRO A C 1
ATOM 673 O O . PRO A 1 83 ? 13.464 10.058 -5.595 1.00 85.25 83 PRO A O 1
ATOM 676 N N . LYS A 1 84 ? 11.229 10.230 -5.350 1.00 88.50 84 LYS A N 1
ATOM 677 C CA . LYS A 1 84 ? 11.226 10.344 -3.881 1.00 88.50 84 LYS A CA 1
ATOM 678 C C . LYS A 1 84 ? 11.176 8.975 -3.201 1.00 88.50 84 LYS A C 1
ATOM 680 O O . LYS A 1 84 ? 11.787 8.781 -2.152 1.00 88.50 84 LYS A O 1
ATOM 685 N N . ILE A 1 85 ? 10.459 8.030 -3.808 1.00 91.19 85 ILE A N 1
ATOM 686 C CA . ILE A 1 85 ? 10.293 6.666 -3.308 1.00 91.19 85 ILE A CA 1
ATOM 687 C C . ILE A 1 85 ? 11.104 5.732 -4.203 1.00 91.19 85 ILE A C 1
ATOM 689 O O . ILE A 1 85 ? 10.772 5.526 -5.368 1.00 91.19 85 ILE A O 1
ATOM 693 N N . THR A 1 86 ? 12.201 5.213 -3.655 1.00 93.75 86 THR A N 1
ATOM 694 C CA . THR A 1 86 ? 13.178 4.379 -4.375 1.00 93.75 86 THR A CA 1
ATOM 695 C C . THR A 1 86 ? 13.291 2.961 -3.824 1.00 93.75 86 THR A C 1
ATOM 697 O O . THR A 1 86 ? 14.025 2.166 -4.398 1.00 93.75 86 THR A O 1
ATOM 700 N N . SER A 1 87 ? 12.597 2.651 -2.726 1.00 96.00 87 SER A N 1
ATOM 701 C CA . SER A 1 87 ? 12.597 1.338 -2.078 1.00 96.00 87 SER A CA 1
ATOM 702 C C . SER A 1 87 ? 11.181 0.844 -1.827 1.00 96.00 87 SER A C 1
ATOM 704 O O . SER A 1 87 ? 10.252 1.648 -1.679 1.00 96.00 87 SER A O 1
ATOM 706 N N . ILE A 1 88 ? 11.020 -0.478 -1.756 1.00 95.62 88 ILE A N 1
ATOM 707 C CA . ILE A 1 88 ? 9.715 -1.089 -1.513 1.00 95.62 88 ILE A CA 1
ATOM 708 C C . ILE A 1 88 ? 9.178 -0.741 -0.123 1.00 95.62 88 ILE A C 1
ATOM 710 O O . ILE A 1 88 ? 7.999 -0.440 0.012 1.00 95.62 88 ILE A O 1
ATOM 714 N N . SER A 1 89 ? 10.042 -0.663 0.892 1.00 94.81 89 SER A N 1
ATOM 715 C CA . SER A 1 89 ? 9.647 -0.233 2.241 1.00 94.81 89 SER A CA 1
ATOM 716 C C . SER A 1 89 ? 9.012 1.165 2.220 1.00 94.81 89 SER A C 1
ATOM 718 O O . SER A 1 89 ? 7.878 1.322 2.659 1.00 94.81 89 SER A O 1
ATOM 720 N N . LYS A 1 90 ? 9.649 2.154 1.575 1.00 94.56 90 LYS A N 1
ATOM 721 C CA . LYS A 1 90 ? 9.083 3.511 1.448 1.00 94.56 90 LYS A CA 1
ATOM 722 C C . LYS A 1 90 ? 7.760 3.535 0.678 1.00 94.56 90 LYS A C 1
ATOM 724 O O . LYS A 1 90 ? 6.911 4.384 0.945 1.00 94.56 90 LYS A O 1
ATOM 729 N N . PHE A 1 91 ? 7.592 2.638 -0.296 1.00 95.19 91 PHE A N 1
ATOM 730 C CA . PHE A 1 91 ? 6.327 2.480 -1.012 1.00 95.19 91 PHE A CA 1
ATOM 731 C C . PHE A 1 91 ? 5.226 1.979 -0.074 1.00 95.19 91 PHE A C 1
ATOM 733 O O . PHE A 1 91 ? 4.147 2.569 -0.042 1.00 95.19 91 PHE A O 1
ATOM 740 N N . LEU A 1 92 ? 5.503 0.929 0.703 1.00 94.31 92 LEU A N 1
ATOM 741 C CA . LEU A 1 92 ? 4.547 0.358 1.650 1.00 94.31 92 LEU A CA 1
ATOM 742 C C . LEU A 1 92 ? 4.176 1.366 2.744 1.00 94.31 92 LEU A C 1
ATOM 744 O O . LEU A 1 92 ? 3.002 1.469 3.082 1.00 94.31 92 LEU A O 1
ATOM 748 N N . ASP A 1 93 ? 5.126 2.167 3.224 1.00 92.44 93 ASP A N 1
ATOM 749 C CA . ASP A 1 93 ? 4.873 3.211 4.226 1.00 92.44 93 ASP A CA 1
ATOM 750 C C . ASP A 1 93 ? 3.935 4.294 3.695 1.00 92.44 93 ASP A C 1
ATOM 752 O O . ASP A 1 93 ? 2.971 4.679 4.359 1.00 92.44 93 ASP A O 1
ATOM 756 N N . ALA A 1 94 ? 4.191 4.774 2.474 1.00 92.50 94 ALA A N 1
ATOM 757 C CA . ALA A 1 94 ? 3.321 5.741 1.817 1.00 92.50 94 ALA A CA 1
ATOM 758 C C . ALA A 1 94 ? 1.923 5.151 1.586 1.00 92.50 94 ALA A C 1
ATOM 760 O O . ALA A 1 94 ? 0.920 5.812 1.846 1.00 92.50 94 ALA A O 1
ATOM 761 N N . LEU A 1 95 ? 1.848 3.887 1.157 1.00 92.81 95 LEU A N 1
ATOM 762 C CA . LEU A 1 95 ? 0.580 3.200 0.940 1.00 92.81 95 LEU A CA 1
ATOM 763 C C . LEU A 1 95 ? -0.214 3.049 2.242 1.00 92.81 95 LEU A C 1
ATOM 765 O O . LEU A 1 95 ? -1.409 3.341 2.247 1.00 92.81 95 LEU A O 1
ATOM 769 N N . LYS A 1 96 ? 0.440 2.636 3.336 1.00 90.25 96 LYS A N 1
ATOM 770 C CA . LYS A 1 96 ? -0.156 2.514 4.674 1.00 90.25 96 LYS A CA 1
ATOM 771 C C . LYS A 1 96 ? -0.666 3.857 5.181 1.00 90.25 96 LYS A C 1
ATOM 773 O O . LYS A 1 96 ? -1.806 3.937 5.624 1.00 90.25 96 LYS A O 1
ATOM 778 N N . ARG A 1 97 ? 0.135 4.917 5.048 1.00 88.44 97 ARG A N 1
ATOM 779 C CA . ARG A 1 97 ? -0.232 6.271 5.483 1.00 88.44 97 ARG A CA 1
ATOM 780 C C . ARG A 1 97 ? -1.480 6.796 4.775 1.00 88.44 97 ARG A C 1
ATOM 782 O O . ARG A 1 97 ? -2.366 7.327 5.426 1.00 88.44 97 ARG A O 1
ATOM 789 N N . GLU A 1 98 ? -1.551 6.633 3.459 1.00 89.88 98 GLU A N 1
ATOM 790 C CA . GLU A 1 98 ? -2.657 7.158 2.643 1.00 89.88 98 GLU A CA 1
ATOM 791 C C . GLU A 1 98 ? -3.899 6.250 2.650 1.00 89.88 98 GLU A C 1
ATOM 793 O O . GLU A 1 98 ? -5.012 6.681 2.340 1.00 89.88 98 GLU A O 1
ATOM 798 N N . SER A 1 99 ? -3.719 4.964 2.962 1.00 85.94 99 SER A N 1
ATOM 799 C CA . SER A 1 99 ? -4.814 3.991 3.033 1.00 85.94 99 SER A CA 1
ATOM 800 C C . SER A 1 99 ? -5.383 3.806 4.437 1.00 85.94 99 SER A C 1
ATOM 802 O O . SER A 1 99 ? -6.475 3.250 4.559 1.00 85.94 99 SER A O 1
ATOM 804 N N . GLY A 1 100 ? -4.657 4.232 5.472 1.00 77.69 100 GLY A N 1
ATOM 805 C CA . GLY A 1 100 ? -5.100 4.160 6.858 1.00 77.69 100 GLY A CA 1
ATOM 806 C C . GLY A 1 100 ? -6.344 5.012 7.108 1.00 77.69 100 GLY A C 1
ATOM 807 O O . GLY A 1 100 ? -6.559 6.032 6.453 1.00 77.69 100 GLY A O 1
ATOM 808 N N . ASP A 1 101 ? -7.173 4.590 8.063 1.00 71.81 101 ASP A N 1
ATOM 809 C CA . ASP A 1 101 ? -8.232 5.442 8.605 1.00 71.81 101 ASP A CA 1
ATOM 810 C C . ASP A 1 101 ? -7.573 6.424 9.596 1.00 71.81 101 ASP A C 1
ATOM 812 O O . ASP A 1 101 ? -7.096 5.983 10.644 1.00 71.81 101 ASP A O 1
ATOM 816 N N . PRO A 1 102 ? -7.512 7.741 9.308 1.00 67.25 102 PRO A N 1
ATOM 817 C CA . PRO A 1 102 ? -6.951 8.717 10.245 1.00 67.25 102 PRO A CA 1
ATOM 818 C C . PRO A 1 102 ? -7.733 8.759 11.567 1.00 67.25 102 PRO A C 1
ATOM 820 O O . PRO A 1 102 ? -7.192 9.151 12.598 1.00 67.25 102 PRO A O 1
ATOM 823 N N . GLY A 1 103 ? -8.992 8.313 11.561 1.00 71.00 103 GLY A N 1
ATOM 824 C CA . GLY A 1 103 ? -9.805 8.146 12.756 1.00 71.00 103 GLY A CA 1
ATOM 825 C C . GLY A 1 103 ? -9.499 6.876 13.549 1.00 71.00 103 GLY A C 1
ATOM 826 O O . GLY A 1 103 ? -10.040 6.736 14.640 1.00 71.00 103 GLY A O 1
ATOM 827 N N . LEU A 1 104 ? -8.663 5.955 13.056 1.00 70.31 104 LEU A N 1
ATOM 828 C CA . LEU A 1 104 ? -8.393 4.680 13.730 1.00 70.31 104 LEU A CA 1
ATOM 829 C C . LEU A 1 104 ? -7.657 4.883 15.053 1.00 70.31 104 LEU A C 1
ATOM 831 O O . LEU A 1 104 ? -8.072 4.324 16.062 1.00 70.31 104 LEU A O 1
ATOM 835 N N . VAL A 1 105 ? -6.628 5.738 15.065 1.00 71.31 105 VAL A N 1
ATOM 836 C CA . VAL A 1 105 ? -5.900 6.102 16.292 1.00 71.31 105 VAL A CA 1
ATOM 837 C C . VAL A 1 105 ? -6.863 6.732 17.291 1.00 71.31 105 VAL A C 1
ATOM 839 O O . VAL A 1 105 ? -6.950 6.286 18.425 1.00 71.31 105 VAL A O 1
ATOM 842 N N . TYR A 1 106 ? -7.670 7.697 16.844 1.00 76.31 106 TYR A N 1
ATOM 843 C CA . TYR A 1 106 ? -8.660 8.348 17.700 1.00 76.31 106 TYR A CA 1
ATOM 844 C C . TYR A 1 106 ? -9.700 7.362 18.259 1.00 76.31 106 TYR A C 1
ATOM 846 O O . TYR A 1 106 ? -10.032 7.426 19.440 1.00 76.31 106 TYR A O 1
ATOM 854 N N . LYS A 1 107 ? -10.199 6.428 17.439 1.00 77.88 107 LYS A N 1
ATOM 855 C CA . LYS A 1 107 ? -11.132 5.374 17.868 1.00 77.88 107 LYS A CA 1
ATOM 856 C C . LYS A 1 107 ? -10.484 4.432 18.879 1.00 77.88 107 LYS A C 1
ATOM 858 O O . LYS A 1 107 ? -11.127 4.111 19.871 1.00 77.88 107 LYS A O 1
ATOM 863 N N . ALA A 1 108 ? -9.233 4.029 18.655 1.00 72.88 108 ALA A N 1
ATOM 864 C CA . ALA A 1 108 ? -8.487 3.171 19.568 1.00 72.88 108 ALA A CA 1
ATOM 865 C C . ALA A 1 108 ? -8.232 3.872 20.911 1.00 72.88 108 ALA A C 1
ATOM 867 O O . ALA A 1 108 ? -8.557 3.315 21.955 1.00 72.88 108 ALA A O 1
ATOM 868 N N . THR A 1 109 ? -7.745 5.119 20.892 1.00 78.50 109 THR A N 1
ATOM 869 C CA . THR A 1 109 ? -7.552 5.936 22.101 1.00 78.50 109 THR A CA 1
ATOM 870 C C . THR A 1 109 ? -8.861 6.093 22.864 1.00 78.50 109 THR A C 1
ATOM 872 O O . THR A 1 109 ? -8.923 5.793 24.051 1.00 78.50 109 THR A O 1
ATOM 875 N N . ARG A 1 110 ? -9.941 6.466 22.171 1.00 82.69 110 ARG A N 1
ATOM 876 C CA . ARG A 1 110 ? -11.259 6.611 22.788 1.00 82.69 110 ARG A CA 1
ATOM 877 C C . ARG A 1 110 ? -11.772 5.295 23.376 1.00 82.69 110 ARG A C 1
ATOM 879 O O . ARG A 1 110 ? -12.359 5.309 24.451 1.00 82.69 110 ARG A O 1
ATOM 886 N N . ALA A 1 111 ? -11.560 4.169 22.698 1.00 79.81 111 ALA A N 1
ATOM 887 C CA . ALA A 1 111 ? -11.953 2.861 23.210 1.00 79.81 111 ALA A CA 1
ATOM 888 C C . ALA A 1 111 ? -11.198 2.517 24.503 1.00 79.81 111 ALA A C 1
ATOM 890 O O . ALA A 1 111 ? -11.816 2.040 25.451 1.00 79.81 111 ALA A O 1
ATOM 891 N N . VAL A 1 112 ? -9.894 2.810 24.571 1.00 78.75 112 VAL A N 1
ATOM 892 C CA . VAL A 1 112 ? -9.082 2.637 25.787 1.00 78.75 112 VAL A CA 1
ATOM 893 C C . VAL A 1 112 ? -9.560 3.561 26.914 1.00 78.75 112 VAL A C 1
ATOM 895 O O . VAL A 1 112 ? -9.732 3.102 28.043 1.00 78.75 112 VAL A O 1
ATOM 898 N N . ASP A 1 113 ? -9.863 4.827 26.618 1.00 82.44 113 ASP A N 1
ATOM 899 C CA . ASP A 1 113 ? -10.397 5.768 27.610 1.00 82.44 113 ASP A CA 1
ATOM 900 C C . ASP A 1 113 ? -11.746 5.285 28.170 1.00 82.44 113 ASP A C 1
ATOM 902 O O . ASP A 1 113 ? -11.942 5.236 29.386 1.00 82.44 113 ASP A O 1
ATOM 906 N N . GLU A 1 114 ? -12.663 4.848 27.302 1.00 83.81 114 GLU A N 1
ATOM 907 C CA . GLU A 1 114 ? -13.962 4.291 27.699 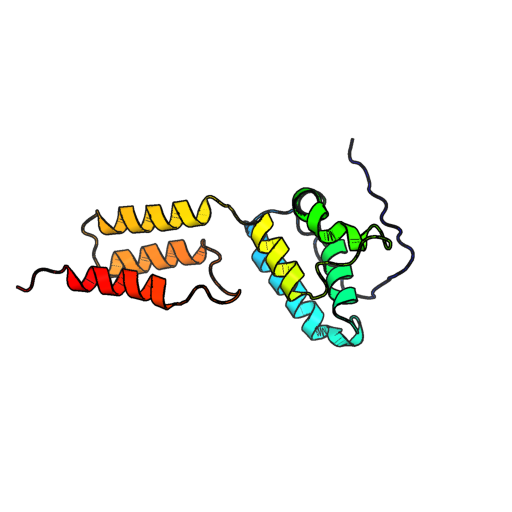1.00 83.81 114 GLU A CA 1
ATOM 908 C C . GLU A 1 114 ? -13.824 2.998 28.521 1.00 83.81 114 GLU A C 1
ATOM 910 O O . GLU A 1 114 ? -14.657 2.726 29.391 1.00 83.81 114 GLU A O 1
ATOM 915 N N . MET A 1 115 ? -12.782 2.200 28.268 1.00 77.00 115 MET A N 1
ATOM 916 C CA . MET A 1 115 ? -12.446 1.018 29.064 1.00 77.00 115 MET A CA 1
ATOM 917 C C . MET A 1 115 ? -11.948 1.401 30.462 1.00 77.00 115 MET A C 1
ATOM 919 O O . MET A 1 115 ? -12.429 0.842 31.449 1.00 77.00 115 MET A O 1
ATOM 923 N N . SER A 1 116 ? -11.068 2.403 30.559 1.00 78.06 116 SER A N 1
ATOM 924 C CA . SER A 1 116 ? -10.521 2.881 31.838 1.00 78.06 116 SER A CA 1
ATOM 925 C C . SER A 1 116 ? -11.596 3.433 32.786 1.00 78.06 116 SER A C 1
ATOM 927 O O . SER A 1 116 ? -11.495 3.294 34.002 1.00 78.06 116 SER A O 1
ATOM 929 N N . GLN A 1 117 ? -12.672 4.008 32.239 1.00 80.38 117 GLN A N 1
ATOM 930 C CA . GLN A 1 117 ? -13.766 4.595 33.018 1.00 80.38 117 GLN A CA 1
ATOM 931 C C . GLN A 1 117 ? -14.767 3.565 33.564 1.00 80.38 117 GLN A C 1
ATOM 933 O O . GLN A 1 117 ? -15.518 3.877 34.487 1.00 80.38 117 GLN A O 1
ATOM 938 N N . LYS A 1 118 ? -14.827 2.350 33.003 1.00 81.25 118 LYS A N 1
ATOM 939 C CA . LYS A 1 118 ? -15.921 1.394 33.265 1.00 81.25 118 LYS A CA 1
ATOM 940 C C . LYS A 1 118 ? -15.700 0.431 34.433 1.00 81.25 118 LYS A C 1
ATOM 942 O O . LYS A 1 118 ? -16.501 -0.485 34.590 1.00 81.25 118 LYS A O 1
ATOM 947 N N . ASN A 1 119 ? -14.679 0.636 35.268 1.00 80.88 119 ASN A N 1
ATOM 948 C CA . ASN A 1 119 ? -14.371 -0.249 36.405 1.00 80.88 119 ASN A CA 1
ATOM 949 C C . ASN A 1 119 ? -14.313 -1.736 35.981 1.00 80.88 119 ASN A C 1
ATOM 951 O O . ASN A 1 119 ? -14.844 -2.623 36.648 1.00 80.88 119 ASN A O 1
ATOM 955 N N . MET A 1 120 ? -13.747 -1.993 34.797 1.00 85.69 120 MET A N 1
ATOM 956 C CA . MET A 1 120 ? -13.695 -3.331 34.216 1.00 85.69 120 MET A CA 1
ATOM 957 C C . MET A 1 120 ? -12.591 -4.165 34.859 1.00 85.69 120 MET A C 1
ATOM 959 O O . MET A 1 120 ? -11.591 -3.627 35.336 1.00 85.69 120 MET A O 1
ATOM 963 N N . THR A 1 121 ? -12.741 -5.488 34.829 1.00 84.31 121 THR A N 1
ATOM 964 C CA . THR A 1 121 ? -11.670 -6.372 35.285 1.00 84.31 121 THR A CA 1
ATOM 965 C C . THR A 1 121 ? -10.499 -6.342 34.301 1.00 84.31 121 THR A C 1
ATOM 967 O O . THR A 1 121 ? -10.683 -6.139 33.099 1.00 84.31 121 THR A O 1
ATOM 970 N N . PHE A 1 122 ? -9.283 -6.589 34.793 1.00 76.31 122 PHE A N 1
ATOM 971 C CA . PHE A 1 122 ? -8.092 -6.687 33.943 1.00 76.31 122 PHE A CA 1
ATOM 972 C C . PHE A 1 122 ? -8.269 -7.712 32.811 1.00 76.31 122 PHE A C 1
ATOM 974 O O . PHE A 1 122 ? -7.821 -7.490 31.689 1.00 76.31 122 PHE A O 1
ATOM 981 N N . HIS A 1 123 ? -8.982 -8.811 33.073 1.00 81.12 123 HIS A N 1
ATOM 982 C CA . HIS A 1 123 ? -9.235 -9.826 32.057 1.00 81.12 123 HIS A CA 1
ATOM 983 C C . HIS A 1 123 ? -10.141 -9.303 30.931 1.00 81.12 123 HIS A C 1
ATOM 985 O O . HIS A 1 123 ? -9.816 -9.500 29.759 1.00 81.12 123 HIS A O 1
ATOM 991 N N . ASP A 1 124 ? -11.220 -8.589 31.268 1.00 82.00 124 ASP A N 1
ATOM 992 C CA . ASP A 1 124 ? -12.123 -7.986 30.277 1.00 82.00 124 ASP A CA 1
ATOM 993 C C . ASP A 1 124 ? -11.421 -6.902 29.454 1.00 82.00 124 ASP A C 1
ATOM 995 O O . ASP A 1 124 ? -11.701 -6.742 28.262 1.00 82.00 124 ASP A O 1
ATOM 999 N N . PHE A 1 125 ? -10.507 -6.162 30.091 1.00 79.94 125 PHE A N 1
ATOM 1000 C CA . PHE A 1 125 ? -9.652 -5.192 29.417 1.00 79.94 125 PHE A CA 1
ATOM 1001 C C . PHE A 1 125 ? -8.770 -5.880 28.377 1.00 79.94 125 PHE A C 1
ATOM 1003 O O . PHE A 1 125 ? -8.813 -5.500 27.211 1.00 79.94 125 PHE A O 1
ATOM 1010 N N . ILE A 1 126 ? -8.020 -6.917 28.767 1.00 77.25 126 ILE A N 1
ATOM 1011 C CA . ILE A 1 126 ? -7.114 -7.633 27.858 1.00 77.25 126 ILE A CA 1
ATOM 1012 C C . ILE A 1 126 ? -7.880 -8.232 26.679 1.00 77.25 126 ILE A C 1
ATOM 1014 O O . ILE A 1 126 ? -7.445 -8.069 25.542 1.00 77.25 126 ILE A O 1
ATOM 1018 N N . THR A 1 127 ? -9.036 -8.858 26.916 1.00 82.56 127 THR A N 1
ATOM 1019 C CA . THR A 1 127 ? -9.852 -9.439 25.841 1.00 82.56 127 THR A CA 1
ATOM 1020 C C . THR A 1 127 ? -10.334 -8.369 24.864 1.00 82.56 127 THR A C 1
ATOM 1022 O O . THR A 1 127 ? -10.096 -8.482 23.665 1.00 82.56 127 THR A O 1
ATOM 1025 N N . LYS A 1 128 ? -10.923 -7.270 25.353 1.00 76.69 128 LYS A N 1
ATOM 1026 C CA . LYS A 1 128 ? -11.380 -6.185 24.470 1.00 76.69 128 LYS A CA 1
ATOM 1027 C C . LYS A 1 128 ? -10.236 -5.459 23.780 1.00 76.69 128 LYS A C 1
ATOM 1029 O O . LYS A 1 128 ? -10.397 -5.001 22.652 1.00 76.69 128 LYS A O 1
ATOM 1034 N N . PHE A 1 129 ? -9.101 -5.307 24.447 1.00 74.38 129 PHE A N 1
ATOM 1035 C CA . PHE A 1 129 ? -7.921 -4.687 23.867 1.00 74.38 129 PHE A CA 1
ATOM 1036 C C . PHE A 1 129 ? -7.348 -5.555 22.745 1.00 74.38 129 PHE A C 1
ATOM 1038 O O . PHE A 1 129 ? -7.054 -5.031 21.678 1.00 74.38 129 PHE A O 1
ATOM 1045 N N . GLN A 1 130 ? -7.274 -6.875 22.936 1.00 74.88 130 GLN A N 1
ATOM 1046 C CA . GLN A 1 130 ? -6.878 -7.824 21.894 1.00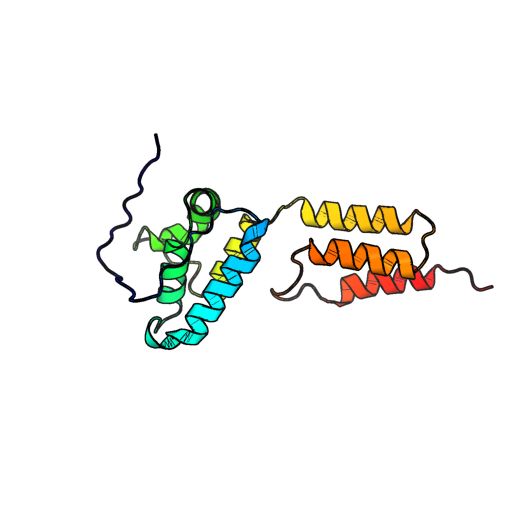 74.88 130 GLN A CA 1
ATOM 1047 C C . GLN A 1 130 ? -7.850 -7.810 20.711 1.00 74.88 130 GLN A C 1
ATOM 1049 O O . GLN A 1 130 ? -7.393 -7.721 19.574 1.00 74.88 130 GLN A O 1
ATOM 1054 N N . ASP A 1 131 ? -9.161 -7.794 20.959 1.00 72.81 131 ASP A N 1
ATOM 1055 C CA . ASP A 1 131 ? -10.169 -7.681 19.896 1.00 72.81 131 ASP A CA 1
ATOM 1056 C C . ASP A 1 131 ? -9.991 -6.382 19.086 1.00 72.81 131 ASP A C 1
ATOM 1058 O O . ASP A 1 131 ? -10.006 -6.400 17.857 1.00 72.81 131 ASP A O 1
ATOM 1062 N N . ASN A 1 132 ? -9.728 -5.254 19.758 1.00 69.06 132 ASN A N 1
ATOM 1063 C CA . ASN A 1 132 ? -9.459 -3.977 19.087 1.00 69.06 132 ASN A CA 1
ATOM 1064 C C . ASN A 1 132 ? -8.080 -3.925 18.406 1.00 69.06 132 ASN A C 1
ATOM 1066 O O . ASN A 1 132 ? -7.922 -3.218 17.412 1.00 69.06 132 ASN A O 1
ATOM 1070 N N . LEU A 1 133 ? -7.077 -4.650 18.910 1.00 66.56 133 LEU A N 1
ATOM 1071 C CA . LEU A 1 133 ? -5.755 -4.772 18.286 1.00 66.56 133 LEU A CA 1
ATOM 1072 C C . LEU A 1 133 ? -5.777 -5.645 17.032 1.00 66.56 133 LEU A C 1
ATOM 1074 O O . LEU A 1 133 ? -4.985 -5.417 16.127 1.00 66.56 133 LEU A O 1
ATOM 1078 N N . VAL A 1 134 ? -6.672 -6.628 16.947 1.00 63.00 134 VAL A N 1
ATOM 1079 C CA . VAL A 1 134 ? -6.845 -7.419 15.720 1.00 63.00 134 VAL A CA 1
ATOM 1080 C C . VAL A 1 134 ? -7.371 -6.539 14.574 1.00 63.00 134 VAL A C 1
ATOM 1082 O O . VAL A 1 134 ? -6.960 -6.728 13.426 1.00 63.00 134 VAL A O 1
ATOM 1085 N N . ASP A 1 135 ? -8.198 -5.537 14.890 1.00 53.75 135 ASP A N 1
ATOM 1086 C CA . ASP A 1 135 ? -8.721 -4.550 13.932 1.00 53.75 135 ASP A CA 1
ATOM 1087 C C . ASP A 1 135 ? -7.777 -3.354 13.711 1.00 53.75 135 ASP A C 1
ATOM 1089 O O . ASP A 1 135 ? -7.725 -2.756 12.629 1.00 53.75 135 ASP A O 1
ATOM 1093 N N . SER A 1 136 ? -7.007 -2.990 14.736 1.00 51.38 136 SER A N 1
ATOM 1094 C CA . SER A 1 136 ? -5.995 -1.949 14.661 1.00 51.38 136 SER A CA 1
ATOM 1095 C C . SER A 1 136 ? -4.735 -2.532 14.047 1.00 51.38 136 SER A C 1
ATOM 1097 O O . SER A 1 136 ? -3.943 -3.195 14.701 1.00 51.38 136 SER A O 1
ATOM 1099 N N . THR A 1 137 ? -4.535 -2.264 12.763 1.00 52.66 137 THR A N 1
ATOM 1100 C CA . THR A 1 137 ? -3.321 -2.572 11.989 1.00 52.66 137 THR A CA 1
ATOM 1101 C C . THR A 1 137 ? -2.052 -1.858 12.522 1.00 52.66 137 THR A C 1
ATOM 1103 O O . THR A 1 137 ? -1.291 -1.272 11.758 1.00 52.66 137 THR A O 1
ATOM 1106 N N . TYR A 1 138 ? -1.806 -1.872 13.831 1.00 49.28 138 TYR A N 1
ATOM 1107 C CA . TYR A 1 138 ? -0.553 -1.537 14.491 1.00 49.28 138 TYR A CA 1
ATOM 1108 C C . TYR A 1 138 ? 0.282 -2.808 14.579 1.00 49.28 138 TYR A C 1
ATOM 1110 O O . TYR A 1 138 ? 0.303 -3.492 15.590 1.00 49.28 138 TYR A O 1
ATOM 1118 N N . HIS A 1 139 ? 0.973 -3.142 13.500 1.00 47.31 139 HIS A N 1
ATOM 1119 C CA . HIS A 1 139 ? 2.314 -3.684 13.642 1.00 47.31 139 HIS A CA 1
ATOM 1120 C C . HIS A 1 139 ? 3.064 -3.500 12.333 1.00 47.31 139 HIS A C 1
ATOM 1122 O O . HIS A 1 139 ? 2.557 -3.761 11.240 1.00 47.31 139 HIS A O 1
ATOM 1128 N N . ASP A 1 140 ? 4.304 -3.073 12.518 1.00 52.91 140 ASP A N 1
ATOM 1129 C CA . ASP A 1 140 ? 5.390 -3.114 11.557 1.00 52.91 140 ASP A CA 1
ATOM 1130 C C . ASP A 1 140 ? 5.497 -1.925 10.602 1.00 52.91 140 ASP A C 1
ATOM 1132 O O . ASP A 1 140 ? 5.302 -2.046 9.394 1.00 52.91 140 ASP A O 1
ATOM 1136 N N . THR A 1 141 ? 5.832 -0.766 11.175 1.00 43.59 141 THR A N 1
ATOM 1137 C CA . THR A 1 141 ? 6.869 0.125 10.629 1.00 43.59 141 THR A CA 1
ATOM 1138 C C . THR A 1 141 ? 7.401 1.025 11.738 1.00 43.59 141 THR A C 1
ATOM 1140 O O . THR A 1 141 ? 6.691 1.927 12.164 1.00 43.59 141 THR A O 1
ATOM 1143 N N . GLY A 1 142 ? 8.630 0.742 12.180 1.00 45.25 142 GLY A N 1
ATOM 1144 C CA . GLY A 1 142 ? 9.597 1.687 12.752 1.00 45.25 142 GLY A CA 1
ATOM 1145 C C . GLY A 1 142 ? 9.118 2.631 13.859 1.00 45.25 142 GLY A C 1
ATOM 1146 O O . GLY A 1 142 ? 8.478 3.638 13.588 1.00 45.25 142 GLY A O 1
ATOM 1147 N N . GLU A 1 143 ? 9.557 2.361 15.089 1.00 45.38 143 GLU A N 1
ATOM 1148 C CA . GLU A 1 143 ? 9.675 3.362 16.165 1.00 45.38 143 GLU A CA 1
ATOM 1149 C C . GLU A 1 143 ? 8.374 3.987 16.703 1.00 45.38 143 GLU A C 1
ATOM 1151 O O . GLU A 1 143 ? 8.386 5.104 17.210 1.00 45.38 143 GLU A O 1
ATOM 1156 N N . CYS A 1 144 ? 7.257 3.255 16.721 1.00 44.62 144 CYS A N 1
ATOM 1157 C CA . CYS A 1 144 ? 6.279 3.492 17.786 1.00 44.62 144 CYS A CA 1
ATOM 1158 C C . CYS A 1 144 ? 6.757 2.672 18.983 1.00 44.62 144 CYS A C 1
ATOM 1160 O O . CYS A 1 144 ? 6.520 1.469 19.064 1.00 44.62 144 CYS A O 1
ATOM 1162 N N . SER A 1 145 ? 7.592 3.292 19.813 1.00 42.81 145 SER A N 1
ATOM 1163 C CA . SER A 1 145 ? 8.234 2.651 20.952 1.00 42.81 145 SER A CA 1
ATOM 1164 C C . SER A 1 145 ? 7.187 1.951 21.821 1.00 42.81 145 SER A C 1
ATOM 1166 O O . SER A 1 145 ? 6.303 2.613 22.365 1.00 42.81 145 SER A O 1
ATOM 1168 N N . GLU A 1 146 ? 7.312 0.629 21.985 1.00 45.91 146 GLU A N 1
ATOM 1169 C CA . GLU A 1 146 ? 6.517 -0.192 22.918 1.00 45.91 146 GLU A CA 1
ATOM 1170 C C . GLU A 1 146 ? 6.419 0.437 24.319 1.00 45.91 146 GLU A C 1
ATOM 1172 O O . GLU A 1 146 ? 5.481 0.164 25.065 1.00 45.91 146 GLU A O 1
ATOM 1177 N N . THR A 1 147 ? 7.347 1.336 24.660 1.00 44.19 147 THR A N 1
ATOM 1178 C CA . THR A 1 147 ? 7.342 2.128 25.884 1.00 44.19 147 THR A CA 1
ATOM 1179 C C . THR A 1 147 ? 6.122 3.033 26.047 1.00 44.19 147 THR A C 1
ATOM 1181 O O . THR A 1 147 ? 5.722 3.217 27.183 1.00 44.19 147 THR A O 1
ATOM 1184 N N . GLU A 1 148 ? 5.479 3.576 25.006 1.00 48.50 148 GLU A N 1
ATOM 1185 C CA . GLU A 1 148 ? 4.289 4.432 25.219 1.00 48.50 148 GLU A CA 1
ATOM 1186 C C . GLU A 1 148 ? 3.051 3.618 25.627 1.00 48.50 148 GLU A C 1
ATOM 1188 O O . GLU A 1 148 ? 2.333 4.001 26.551 1.00 48.50 148 GLU A O 1
ATOM 1193 N N . LEU A 1 149 ? 2.849 2.443 25.021 1.00 51.56 149 LEU A N 1
ATOM 1194 C CA . LEU A 1 149 ? 1.772 1.524 25.405 1.00 51.56 149 LEU A CA 1
ATOM 1195 C C . LEU A 1 149 ? 2.038 0.872 26.770 1.00 51.56 149 LEU A C 1
ATOM 1197 O O . LEU A 1 149 ? 1.126 0.786 27.593 1.00 51.56 149 LEU A O 1
ATOM 1201 N N . LEU A 1 150 ? 3.286 0.481 27.052 1.00 49.00 150 LEU A N 1
ATOM 1202 C CA . LEU A 1 150 ? 3.683 -0.013 28.375 1.00 49.00 150 LEU A CA 1
ATOM 1203 C C . LEU A 1 150 ? 3.553 1.065 29.456 1.00 49.00 150 LEU A C 1
ATOM 1205 O O . LEU A 1 150 ? 3.127 0.747 30.561 1.00 49.00 150 LEU A O 1
ATOM 1209 N N . VAL A 1 151 ? 3.848 2.334 29.157 1.00 51.06 151 VAL A N 1
ATOM 1210 C CA . VAL A 1 151 ? 3.672 3.445 30.107 1.00 51.06 151 VAL A CA 1
ATOM 1211 C C . VAL A 1 151 ? 2.194 3.664 30.437 1.00 51.06 151 VAL A C 1
ATOM 1213 O O . VAL A 1 151 ? 1.877 3.856 31.609 1.00 51.06 151 VAL A O 1
ATOM 1216 N N . SER A 1 152 ? 1.272 3.551 29.473 1.00 49.41 152 SER A N 1
ATOM 1217 C CA . SER A 1 152 ? -0.172 3.614 29.758 1.00 49.41 152 SER A CA 1
ATOM 1218 C C . SER A 1 152 ? -0.670 2.452 30.626 1.00 49.41 152 SER A C 1
ATOM 1220 O O . SER A 1 152 ? -1.520 2.665 31.493 1.00 49.41 152 SER A O 1
ATOM 1222 N N . VAL A 1 153 ? -0.122 1.244 30.450 1.00 50.97 153 VAL A N 1
ATOM 1223 C CA . VAL A 1 153 ? -0.455 0.079 31.289 1.00 50.97 153 VAL A CA 1
ATOM 1224 C C . VAL A 1 153 ? 0.135 0.226 32.701 1.00 50.97 153 VAL A C 1
ATOM 1226 O O . VAL A 1 153 ? -0.585 0.066 33.685 1.00 50.97 153 VAL A O 1
ATOM 1229 N N . TYR A 1 154 ? 1.399 0.641 32.829 1.00 47.69 154 TYR A N 1
ATOM 1230 C CA . TYR A 1 154 ? 2.057 0.864 34.127 1.00 47.69 154 TYR A CA 1
ATOM 1231 C C . TYR A 1 154 ? 1.471 2.047 34.923 1.00 47.69 154 TYR A C 1
ATOM 1233 O O . TYR A 1 154 ? 1.460 2.025 36.159 1.00 47.69 154 TYR A O 1
ATOM 1241 N N . LEU A 1 155 ? 0.952 3.079 34.249 1.00 49.69 155 LEU A N 1
ATOM 1242 C CA . LEU A 1 155 ? 0.250 4.197 34.896 1.00 49.69 155 LEU A CA 1
ATOM 1243 C C . LEU A 1 155 ? -1.137 3.808 35.433 1.00 49.69 155 LEU A C 1
ATOM 1245 O O . LEU A 1 155 ? -1.627 4.463 36.354 1.00 49.69 155 LEU A O 1
ATOM 1249 N N . CYS A 1 156 ? -1.763 2.752 34.901 1.00 47.66 156 CYS A N 1
ATOM 1250 C CA . CYS A 1 156 ? -3.006 2.215 35.465 1.00 47.66 156 CYS A CA 1
ATOM 1251 C C . CYS A 1 156 ? -2.750 1.411 36.747 1.00 47.66 156 CYS A C 1
ATOM 1253 O O . CYS A 1 156 ? -3.501 1.559 37.710 1.00 47.66 156 CYS A O 1
ATOM 1255 N N . ASP A 1 157 ? -1.661 0.641 36.806 1.00 45.44 157 ASP A N 1
ATOM 1256 C CA . ASP A 1 157 ? -1.311 -0.164 37.989 1.00 45.44 157 ASP A CA 1
ATOM 1257 C C . ASP A 1 157 ? -0.947 0.700 39.213 1.00 45.44 157 ASP A C 1
ATOM 1259 O O . ASP A 1 157 ? -1.211 0.350 40.362 1.00 45.44 157 ASP A O 1
ATOM 1263 N N . SER A 1 158 ? -0.394 1.894 38.986 1.00 46.22 158 SER A N 1
ATOM 1264 C CA . SER A 1 158 ? 0.039 2.802 40.060 1.00 46.22 158 SER A CA 1
ATOM 1265 C C . SER A 1 158 ? -1.085 3.653 40.680 1.00 46.22 158 SER A C 1
ATOM 1267 O O . SER A 1 158 ? -0.824 4.403 41.623 1.00 46.22 158 SER A O 1
ATOM 1269 N N . LYS A 1 159 ? -2.336 3.520 40.209 1.00 47.16 159 LYS A N 1
ATOM 1270 C CA . LYS A 1 159 ? -3.531 4.165 40.798 1.00 47.16 159 LYS A CA 1
ATOM 1271 C C . LYS A 1 159 ? -4.464 3.210 41.549 1.00 47.16 159 LYS A C 1
ATOM 1273 O O . LYS A 1 159 ? -5.496 3.663 42.046 1.00 47.16 159 LYS A O 1
ATOM 1278 N N . LEU A 1 160 ? -4.120 1.928 41.670 1.00 48.12 160 LEU A N 1
ATOM 1279 C CA . LEU A 1 160 ? -4.866 1.008 42.526 1.00 48.12 160 LEU A CA 1
ATOM 1280 C C . LEU A 1 160 ? -4.665 1.402 44.003 1.00 48.12 160 LEU A C 1
ATOM 1282 O O . LEU A 1 160 ? -3.519 1.535 44.447 1.00 48.12 160 LEU A O 1
ATOM 1286 N N . PRO A 1 161 ? -5.744 1.637 44.776 1.00 42.94 161 PRO A N 1
ATOM 1287 C CA . PRO A 1 161 ? -5.620 1.878 46.205 1.00 42.94 161 PRO A CA 1
ATOM 1288 C C . PRO A 1 161 ? -4.985 0.645 46.849 1.00 42.94 161 PRO A C 1
ATOM 1290 O O . PRO A 1 161 ? -5.445 -0.476 46.644 1.00 42.94 161 PRO A O 1
ATOM 1293 N N . LYS A 1 162 ? -3.901 0.856 47.600 1.00 50.94 162 LYS A N 1
ATOM 1294 C CA . LYS A 1 162 ? -3.349 -0.178 48.476 1.00 50.94 162 LYS A CA 1
ATOM 1295 C C . LYS A 1 162 ? -4.399 -0.453 49.552 1.00 50.94 162 LYS A C 1
ATOM 1297 O O . LYS A 1 162 ? -4.710 0.466 50.311 1.00 50.94 162 LYS A O 1
ATOM 1302 N N . GLU A 1 163 ? -4.963 -1.659 49.543 1.00 54.47 163 GLU A N 1
ATOM 1303 C CA . GLU A 1 163 ? -5.725 -2.196 50.679 1.00 54.47 163 GLU A CA 1
ATOM 1304 C C . GLU A 1 163 ? -4.861 -2.257 51.945 1.00 54.47 163 GLU A C 1
ATOM 1306 O O . GLU A 1 163 ? -3.641 -2.538 51.828 1.00 54.47 163 GLU A O 1
#

pLDDT: mean 76.53, std 18.32, range [38.44, 96.0]

Sequence (163 aa):
MFLRIRLPQHIFRVSAPPMLPYDGKASNLRTFCSQLLNLFQDQDVSFPTEISKVRYAYQCLGPGALLKIRTHFRCLEDPSVRPKITSISKFLDALKRESGDPGLVYKATRAVDEMSQKNMTFHDFITKFQDNLVDSTYHDTGECSETELLVSVYLCDSKLPKE

Foldseek 3Di:
DDPPPPQPPPDQPQPFDDDAADQLAPVCLVVLLVVLVVRCVVPVVSQVAQQSSLLVSVVSHDPNLCVQQVVQVVCSRDVVDDHPDRGPLSSSVSSCVRSDDPCLVVVLVVVLVVVLPPPDDPVVVVVVNVVSVVVPPPDDDDDPPPVVVVVVVVVSVVPDDDD

Secondary structure (DSSP, 8-state):
--------TTS----PPP-PPB-S-HHHHHHHHHHHHHHHHHTGGG--SHHHHHHHHHHTB-HHHHHHHGGG-HHHH-TTSPPS--SHHHHHHHHHHHHS-THHHHHHHHHHHHHHHTT--HHHHHHHHHHHHHHS---SSS---HHHHHHHHHHHHTTS---

Radius of gyration: 20.79 Å; chains: 1; bounding box: 33×30×74 Å